Protein AF-A0A2S0RDW8-F1 (afdb_monomer_lite)

Radius of gyration: 22.7 Å; chains: 1; bounding box: 78×57×35 Å

Structure (mmCIF, N/CA/C/O backbone):
data_AF-A0A2S0RDW8-F1
#
_entry.id   AF-A0A2S0RDW8-F1
#
loop_
_atom_site.group_PDB
_atom_site.id
_atom_site.type_symbol
_atom_site.label_atom_id
_atom_site.label_alt_id
_atom_site.label_comp_id
_atom_site.label_asym_id
_atom_site.label_entity_id
_atom_site.label_seq_id
_atom_site.pdbx_PDB_ins_code
_atom_site.Cartn_x
_atom_site.Cartn_y
_atom_site.Cartn_z
_atom_site.occupancy
_atom_site.B_iso_or_equiv
_atom_site.auth_seq_id
_atom_site.auth_comp_id
_atom_site.auth_asym_id
_atom_site.auth_atom_id
_atom_site.pdbx_PDB_model_num
ATOM 1 N N . MET A 1 1 ? -63.487 -43.863 -3.125 1.00 40.06 1 MET A N 1
ATOM 2 C CA . MET A 1 1 ? -62.400 -44.490 -3.911 1.00 40.06 1 MET A CA 1
ATOM 3 C C . MET A 1 1 ? -62.445 -43.999 -5.354 1.00 40.06 1 MET A C 1
ATOM 5 O O . MET A 1 1 ? -63.417 -44.290 -6.035 1.00 40.06 1 MET A O 1
ATOM 9 N N . LYS A 1 2 ? -61.408 -43.279 -5.799 1.00 41.25 2 LYS A N 1
ATOM 10 C CA . LYS A 1 2 ? -60.759 -43.370 -7.124 1.00 41.25 2 LYS A CA 1
ATOM 11 C C . LYS A 1 2 ? -59.489 -42.510 -7.058 1.00 41.25 2 LYS A C 1
ATOM 13 O O . LYS A 1 2 ? -59.548 -41.351 -6.672 1.00 41.25 2 LYS A O 1
ATOM 18 N N . LEU A 1 3 ? -58.357 -43.140 -7.350 1.00 46.59 3 LEU A N 1
ATOM 19 C CA . LEU A 1 3 ? -56.992 -42.616 -7.306 1.00 46.59 3 LEU A CA 1
ATOM 20 C C . LEU A 1 3 ? -56.391 -42.795 -8.711 1.00 46.59 3 LEU A C 1
ATOM 22 O O . LEU A 1 3 ? -56.665 -43.840 -9.307 1.00 46.59 3 LEU A O 1
ATOM 26 N N . LYS A 1 4 ? -55.602 -41.815 -9.192 1.00 46.34 4 LYS A N 1
ATOM 27 C CA . LYS A 1 4 ? -54.439 -41.876 -10.131 1.00 46.34 4 LYS A CA 1
ATOM 28 C C . LYS A 1 4 ? -54.170 -40.448 -10.684 1.00 46.34 4 LYS A C 1
ATOM 30 O O . LYS A 1 4 ? -55.094 -39.876 -11.246 1.00 46.34 4 LYS A O 1
ATOM 35 N N . PHE A 1 5 ? -53.095 -39.740 -10.275 1.00 48.12 5 PHE A N 1
ATOM 36 C CA . PHE A 1 5 ? -51.690 -39.713 -10.800 1.00 48.12 5 PHE A CA 1
ATOM 37 C C . PHE A 1 5 ? -51.611 -39.119 -12.230 1.00 48.12 5 PHE A C 1
ATOM 39 O O . PHE A 1 5 ? -52.385 -39.578 -13.056 1.00 48.12 5 PHE A O 1
ATOM 46 N N . LEU A 1 6 ? -50.765 -38.172 -12.684 1.00 49.72 6 LEU A N 1
ATOM 47 C CA . LEU A 1 6 ? -49.571 -37.354 -12.311 1.00 49.72 6 LEU A CA 1
ATOM 48 C C . LEU A 1 6 ? -49.612 -36.112 -13.263 1.00 49.72 6 LEU A C 1
ATOM 50 O O . LEU A 1 6 ? -50.359 -36.161 -14.233 1.00 49.72 6 LEU A O 1
ATOM 54 N N . LEU A 1 7 ? -48.904 -34.979 -13.150 1.00 49.12 7 LEU A N 1
ATOM 55 C CA . LEU A 1 7 ? -47.468 -34.717 -12.962 1.00 49.12 7 LEU A CA 1
ATOM 56 C C . LEU A 1 7 ? -47.300 -33.175 -12.839 1.00 49.12 7 LEU A C 1
ATOM 58 O O . LEU A 1 7 ? -48.036 -32.452 -13.515 1.00 49.12 7 LEU A O 1
ATOM 62 N N . PRO A 1 8 ? -46.361 -32.640 -12.040 1.00 50.62 8 PRO A N 1
ATOM 63 C CA . PRO A 1 8 ? -46.098 -31.202 -11.998 1.00 50.62 8 PRO A CA 1
ATOM 64 C C . PRO A 1 8 ? -45.204 -30.791 -13.180 1.00 50.62 8 PRO A C 1
ATOM 66 O O . PRO A 1 8 ? -44.075 -31.267 -13.291 1.00 50.62 8 PRO A O 1
ATOM 69 N N . LEU A 1 9 ? -45.672 -29.889 -14.053 1.00 53.06 9 LEU A N 1
ATOM 70 C CA . LEU A 1 9 ? -44.758 -29.147 -14.925 1.00 53.06 9 LEU A CA 1
ATOM 71 C C . LEU A 1 9 ? -44.056 -28.087 -14.078 1.00 53.06 9 LEU A C 1
ATO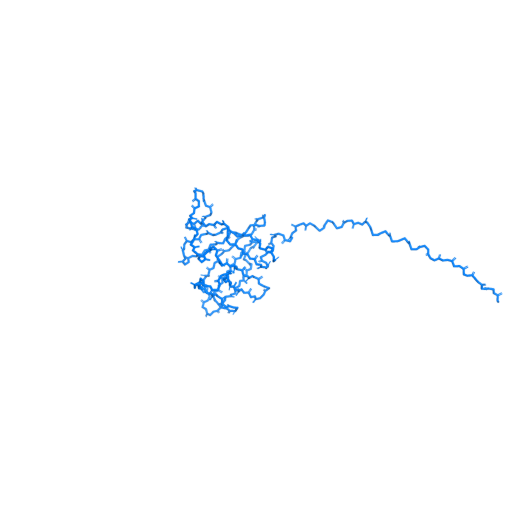M 73 O O . LEU A 1 9 ? -44.610 -27.032 -13.773 1.00 53.06 9 LEU A O 1
ATOM 77 N N . ALA A 1 10 ? -42.824 -28.402 -13.693 1.00 56.78 10 ALA A N 1
ATOM 78 C CA . ALA A 1 10 ? -41.852 -27.420 -13.261 1.00 56.78 10 ALA A CA 1
ATOM 79 C C . ALA A 1 10 ? -41.600 -26.437 -14.414 1.00 56.78 10 ALA A C 1
ATOM 81 O O . ALA A 1 10 ? -40.999 -26.800 -15.422 1.00 56.78 10 ALA A O 1
ATOM 82 N N . ILE A 1 11 ? -42.047 -25.191 -14.259 1.00 57.22 11 ILE A N 1
ATOM 83 C CA . ILE A 1 11 ? -41.504 -24.067 -15.020 1.00 57.22 11 ILE A CA 1
ATOM 84 C C . ILE A 1 11 ? -40.503 -23.384 -14.093 1.00 57.22 11 ILE A C 1
ATOM 86 O O . ILE A 1 11 ? -40.842 -22.506 -13.303 1.00 57.22 11 ILE A O 1
ATOM 90 N N . LEU A 1 12 ? -39.256 -23.850 -14.168 1.00 50.91 12 LEU A N 1
ATOM 91 C CA . LEU A 1 12 ? -38.104 -23.032 -13.820 1.00 50.91 12 LEU A CA 1
ATOM 92 C C . LEU A 1 12 ? -37.999 -21.933 -14.883 1.00 50.91 12 LEU A C 1
ATOM 94 O O . LEU A 1 12 ? -37.484 -22.169 -15.972 1.00 50.91 12 LEU A O 1
ATOM 98 N N . SER A 1 13 ? -38.464 -20.729 -14.562 1.00 49.78 13 SER A N 1
ATOM 99 C CA . SER A 1 13 ? -38.006 -19.509 -15.232 1.00 49.78 13 SER A CA 1
ATOM 100 C C . SER A 1 13 ? -37.021 -18.788 -14.318 1.00 49.78 13 SER A C 1
ATOM 102 O O . SER A 1 13 ? -37.326 -17.757 -13.728 1.00 49.78 13 SER A O 1
ATOM 104 N N . LEU A 1 14 ? -35.818 -19.357 -14.214 1.00 51.97 14 LEU A N 1
ATOM 105 C CA . LEU A 1 14 ? -34.609 -18.598 -13.904 1.00 51.97 14 LEU A CA 1
ATOM 106 C C . LEU A 1 14 ? -34.183 -17.896 -15.195 1.00 51.97 14 LEU A C 1
ATOM 108 O O . LEU A 1 14 ? -33.471 -18.470 -16.008 1.00 51.97 14 LEU A O 1
ATOM 112 N N . CYS A 1 15 ? -34.682 -16.683 -15.409 1.00 52.12 15 CYS A N 1
ATOM 113 C CA . CYS A 1 15 ? -34.087 -15.742 -16.354 1.00 52.12 15 CYS A CA 1
ATOM 114 C C . CYS A 1 15 ? -34.538 -14.321 -16.003 1.00 52.12 15 CYS A C 1
ATOM 116 O O . CYS A 1 15 ? -35.288 -13.676 -16.726 1.00 52.12 15 CYS A O 1
ATOM 118 N N . ALA A 1 16 ? -34.063 -13.833 -14.864 1.00 43.50 16 ALA A N 1
ATOM 119 C CA . ALA A 1 16 ? -33.643 -12.448 -14.786 1.00 43.50 16 ALA A CA 1
ATOM 120 C C . ALA A 1 16 ? -32.145 -12.518 -14.513 1.00 43.50 16 ALA A C 1
ATOM 122 O O . ALA A 1 16 ? -31.724 -12.891 -13.418 1.00 43.50 16 ALA A O 1
ATOM 123 N N . CYS A 1 17 ? -31.363 -12.296 -15.571 1.00 48.53 17 CYS A N 1
ATOM 124 C CA . CYS A 1 17 ? -29.935 -12.071 -15.470 1.00 48.53 17 CYS A CA 1
ATOM 125 C C . CYS A 1 17 ? -29.710 -11.030 -14.381 1.00 48.53 17 CYS A C 1
ATOM 127 O O . CYS A 1 17 ? -30.214 -9.910 -14.469 1.00 48.53 17 CYS A O 1
ATOM 129 N N . SER A 1 18 ? -28.970 -11.454 -13.363 1.00 38.09 18 SER A N 1
ATOM 130 C CA . SER A 1 18 ? -28.094 -10.603 -12.582 1.00 38.09 18 SER A CA 1
ATOM 131 C C . SER A 1 18 ? -27.508 -9.536 -13.515 1.00 38.09 18 SER A C 1
ATOM 133 O O . SER A 1 18 ? -26.684 -9.819 -14.379 1.00 38.09 18 SER A O 1
ATOM 135 N N . SER A 1 19 ? -27.991 -8.305 -13.388 1.00 43.41 19 SER A N 1
ATOM 136 C CA . SER A 1 19 ? -27.090 -7.172 -13.472 1.00 43.41 19 SER A CA 1
ATOM 137 C C . SER A 1 19 ? -26.513 -7.012 -12.068 1.00 43.41 19 SER A C 1
ATOM 139 O O . SER A 1 19 ? -26.881 -6.088 -11.338 1.00 43.41 19 SER A O 1
ATOM 141 N N . GLU A 1 20 ? -25.670 -7.960 -11.647 1.00 39.00 20 GLU A N 1
ATOM 142 C CA . GLU A 1 20 ? -24.609 -7.686 -10.684 1.00 39.00 20 GLU A CA 1
ATOM 143 C C . GLU A 1 20 ? -23.736 -6.648 -11.362 1.00 39.00 20 GLU A C 1
ATOM 145 O O . GLU A 1 20 ? -22.816 -6.931 -12.119 1.00 39.00 20 GLU A O 1
ATOM 150 N N . ASN A 1 21 ? -24.165 -5.409 -11.167 1.00 39.19 21 ASN A N 1
ATOM 151 C CA . ASN A 1 21 ? -23.395 -4.227 -11.424 1.00 39.19 21 ASN A CA 1
ATOM 152 C C . ASN A 1 21 ? -22.002 -4.486 -10.848 1.00 39.19 21 ASN A C 1
ATOM 154 O O . ASN A 1 21 ? -21.888 -4.776 -9.655 1.00 39.19 21 ASN A O 1
ATOM 158 N N . GLU A 1 22 ? -21.004 -4.438 -11.724 1.00 40.59 22 GLU A N 1
ATOM 159 C CA . GLU A 1 22 ? -19.575 -4.689 -11.537 1.00 40.59 22 GLU A CA 1
ATOM 160 C C . GLU A 1 22 ? -18.964 -3.720 -10.506 1.00 40.59 22 GLU A C 1
ATOM 162 O O . GLU A 1 22 ? -18.091 -2.919 -10.799 1.00 40.59 22 GLU A O 1
ATOM 167 N N . LYS A 1 23 ? -19.459 -3.753 -9.267 1.00 42.97 23 LYS A N 1
ATOM 168 C CA . LYS A 1 23 ? -18.941 -3.009 -8.113 1.00 42.97 23 LYS A CA 1
ATOM 169 C C . LYS A 1 23 ? -17.977 -3.843 -7.270 1.00 42.97 23 LYS A C 1
ATOM 171 O O . LYS A 1 23 ? -17.578 -3.411 -6.195 1.00 42.97 23 LYS A O 1
ATOM 176 N N . ALA A 1 24 ? -17.616 -5.035 -7.746 1.00 46.19 24 ALA A N 1
ATOM 177 C CA . ALA A 1 24 ? -16.551 -5.823 -7.141 1.00 46.19 24 ALA A CA 1
ATOM 178 C C . ALA A 1 24 ? -15.171 -5.154 -7.317 1.00 46.19 24 ALA A C 1
ATOM 180 O O . ALA A 1 24 ? -14.306 -5.372 -6.478 1.00 46.19 24 ALA A O 1
ATOM 181 N N . ASP A 1 25 ? -14.993 -4.298 -8.332 1.00 55.69 25 ASP A N 1
ATOM 182 C CA . ASP A 1 25 ? -13.698 -3.676 -8.666 1.00 55.69 25 ASP A CA 1
ATOM 183 C C . ASP A 1 25 ? -13.289 -2.490 -7.772 1.00 55.69 25 ASP A C 1
ATOM 185 O O . ASP A 1 25 ? -12.129 -2.083 -7.800 1.00 55.69 25 ASP A O 1
ATOM 189 N N . ASP A 1 26 ? -14.200 -1.952 -6.955 1.00 64.31 26 ASP A N 1
ATOM 190 C CA . ASP A 1 26 ? -13.905 -0.829 -6.048 1.00 64.31 26 ASP A CA 1
ATOM 191 C C . ASP A 1 26 ? -13.678 -1.278 -4.592 1.00 64.31 26 ASP A C 1
ATOM 193 O O . ASP A 1 26 ? -13.492 -0.451 -3.698 1.00 64.31 26 ASP A O 1
ATOM 197 N N . SER A 1 27 ? -13.709 -2.586 -4.316 1.00 83.62 27 SER A N 1
ATOM 198 C CA . SER A 1 27 ? -13.431 -3.087 -2.971 1.00 83.62 27 SER A CA 1
ATOM 199 C C . SER A 1 27 ? -11.934 -3.040 -2.684 1.00 83.62 27 SER A C 1
ATOM 201 O O . SER A 1 27 ? -11.138 -3.597 -3.426 1.00 83.62 27 SER A O 1
ATOM 203 N N . VAL A 1 28 ? -11.536 -2.453 -1.556 1.00 89.88 28 VAL A N 1
ATOM 204 C CA . VAL A 1 28 ? -10.148 -2.542 -1.068 1.00 89.88 28 VAL A CA 1
ATOM 205 C C . VAL A 1 28 ? -9.743 -3.965 -0.676 1.00 89.88 28 VAL A C 1
ATOM 207 O O . VAL A 1 28 ? -8.555 -4.279 -0.671 1.00 89.88 28 VAL A O 1
ATOM 210 N N . LEU A 1 29 ? -10.708 -4.844 -0.384 1.00 92.25 29 LEU A N 1
ATOM 211 C CA . LEU A 1 29 ? -10.453 -6.189 0.123 1.00 92.25 29 LEU A CA 1
ATOM 212 C C . LEU A 1 29 ? -9.751 -7.076 -0.905 1.00 92.25 29 LEU A C 1
ATOM 214 O O . LEU A 1 29 ? -10.168 -7.172 -2.054 1.00 92.25 29 LEU A O 1
ATOM 218 N N . GLY A 1 30 ? -8.737 -7.811 -0.458 1.00 92.06 30 GLY A N 1
ATOM 219 C CA . GLY A 1 30 ? -7.985 -8.759 -1.271 1.00 92.06 30 GLY A CA 1
ATOM 220 C C . GLY A 1 30 ? -6.505 -8.413 -1.376 1.00 92.06 30 GLY A C 1
ATOM 221 O O . GLY A 1 30 ? -5.952 -7.686 -0.551 1.00 92.06 30 GLY A O 1
ATOM 222 N N . ILE A 1 31 ? -5.854 -8.990 -2.387 1.00 93.81 31 ILE A N 1
ATOM 223 C CA . ILE A 1 31 ? -4.410 -8.874 -2.601 1.00 93.81 31 ILE A CA 1
ATOM 224 C C . ILE A 1 31 ? -4.140 -7.901 -3.747 1.00 93.81 31 ILE A C 1
ATOM 226 O O . ILE A 1 31 ? -4.681 -8.048 -4.847 1.00 93.81 31 ILE A O 1
ATOM 230 N N . TRP A 1 32 ? -3.263 -6.938 -3.494 1.00 95.38 32 TRP A N 1
ATOM 231 C CA . TRP A 1 32 ? -2.872 -5.876 -4.411 1.00 95.38 32 TRP A CA 1
ATOM 232 C C . TRP A 1 32 ? -1.372 -5.923 -4.680 1.00 95.38 32 TRP A C 1
ATOM 234 O O . TRP A 1 32 ? -0.571 -6.125 -3.768 1.00 95.38 32 TRP A O 1
ATOM 244 N N . LYS A 1 33 ? -0.978 -5.710 -5.936 1.00 95.06 33 LYS A N 1
ATOM 245 C CA . LYS A 1 33 ? 0.429 -5.681 -6.347 1.00 95.06 33 LYS A CA 1
ATOM 246 C C . LYS A 1 33 ? 0.771 -4.363 -7.022 1.00 95.06 33 LYS A C 1
ATOM 248 O O . LYS A 1 33 ? -0.001 -3.881 -7.850 1.00 95.06 33 LYS A O 1
ATOM 253 N N . ASN A 1 34 ? 1.950 -3.827 -6.708 1.00 95.38 34 ASN A N 1
ATOM 254 C CA . ASN A 1 34 ? 2.495 -2.641 -7.359 1.00 95.38 34 ASN A CA 1
ATOM 255 C C . ASN A 1 34 ? 2.706 -2.879 -8.863 1.00 95.38 34 ASN A C 1
ATOM 257 O O . ASN A 1 34 ? 3.250 -3.899 -9.289 1.00 95.38 34 ASN A O 1
ATOM 261 N N . THR A 1 35 ? 2.279 -1.912 -9.667 1.00 95.00 35 THR A N 1
ATOM 262 C CA . THR A 1 35 ? 2.390 -1.914 -11.134 1.00 95.00 35 THR A CA 1
ATOM 263 C C . THR A 1 35 ? 3.199 -0.730 -11.656 1.00 95.00 35 THR A C 1
ATOM 265 O O . THR A 1 35 ? 3.836 -0.840 -12.701 1.00 95.00 35 THR A O 1
ATOM 268 N N . ALA A 1 36 ? 3.213 0.380 -10.918 1.00 95.38 36 ALA A N 1
ATOM 269 C CA . ALA A 1 36 ? 4.041 1.549 -11.181 1.00 95.38 36 ALA A CA 1
ATOM 270 C C . ALA A 1 36 ? 4.314 2.308 -9.876 1.00 95.38 36 ALA A C 1
ATOM 272 O O . ALA A 1 36 ? 3.532 2.200 -8.928 1.00 95.38 36 ALA A O 1
ATOM 273 N N . ALA A 1 37 ? 5.383 3.104 -9.862 1.00 96.31 37 ALA A N 1
ATOM 274 C CA . ALA A 1 37 ? 5.724 4.005 -8.769 1.00 96.31 37 ALA A CA 1
ATOM 275 C C . ALA A 1 37 ? 6.014 5.419 -9.286 1.00 96.31 37 ALA A C 1
ATOM 277 O O . ALA A 1 37 ? 6.374 5.613 -10.450 1.00 96.31 37 ALA A O 1
ATOM 278 N N . PHE A 1 38 ? 5.882 6.401 -8.399 1.00 96.56 38 PHE A N 1
ATOM 279 C CA . PHE A 1 38 ? 6.065 7.826 -8.658 1.00 96.56 38 PHE A CA 1
ATOM 280 C C . PHE A 1 38 ? 6.663 8.484 -7.419 1.00 96.56 38 PHE A C 1
ATOM 282 O O . PHE A 1 38 ? 6.235 8.180 -6.307 1.00 96.56 38 PHE A O 1
ATOM 289 N N . ASP A 1 39 ? 7.618 9.391 -7.603 1.00 94.06 39 ASP A N 1
ATOM 290 C CA . ASP A 1 39 ? 8.139 10.187 -6.492 1.00 94.06 39 ASP A CA 1
ATOM 291 C C . ASP A 1 39 ? 7.116 11.270 -6.104 1.00 94.06 39 ASP A C 1
ATOM 293 O O . ASP A 1 39 ? 6.481 11.890 -6.965 1.00 94.06 39 ASP A O 1
ATOM 297 N N . GLY A 1 40 ? 6.952 11.499 -4.805 1.00 93.44 40 GLY A N 1
ATOM 298 C CA . GLY A 1 40 ? 5.970 12.414 -4.237 1.00 93.44 40 GLY A CA 1
ATOM 299 C C . GLY A 1 40 ? 4.581 11.803 -4.030 1.00 93.44 40 GLY A C 1
ATOM 300 O O . GLY A 1 40 ? 4.354 10.593 -4.117 1.00 93.44 40 GLY A O 1
ATOM 301 N N . ASN A 1 41 ? 3.612 12.680 -3.765 1.00 93.31 41 ASN A N 1
ATOM 302 C CA . ASN A 1 41 ? 2.235 12.333 -3.398 1.00 93.31 41 ASN A CA 1
ATOM 303 C C . ASN A 1 41 ? 1.240 12.268 -4.572 1.00 93.31 41 ASN A C 1
ATOM 305 O O . ASN A 1 41 ? 0.030 12.355 -4.353 1.00 93.31 41 ASN A O 1
ATOM 309 N N . GLN A 1 42 ? 1.725 12.161 -5.813 1.00 89.00 42 GLN A N 1
ATOM 310 C CA . GLN A 1 42 ? 0.877 12.088 -7.004 1.00 89.00 42 GLN A CA 1
ATOM 311 C C . GLN A 1 42 ? 1.396 11.078 -8.027 1.00 89.00 42 GLN A C 1
ATOM 313 O O . GLN A 1 42 ? 2.599 10.953 -8.240 1.00 89.00 42 GLN A O 1
ATOM 318 N N . SER A 1 43 ? 0.478 10.429 -8.750 1.00 87.25 43 SER A N 1
ATOM 319 C CA . SER A 1 43 ? 0.821 9.669 -9.953 1.00 87.25 43 SER A CA 1
ATOM 320 C C . SER A 1 43 ? 0.955 10.618 -11.151 1.00 87.25 43 SER A C 1
ATOM 322 O O . SER A 1 43 ? -0.045 11.036 -11.741 1.00 87.25 43 SER A O 1
ATOM 324 N N . THR A 1 44 ? 2.183 10.986 -11.514 1.00 80.00 44 THR A N 1
ATOM 325 C CA . THR A 1 44 ? 2.473 11.879 -12.652 1.00 80.00 44 THR A CA 1
ATOM 326 C C . THR A 1 44 ? 3.310 11.172 -13.715 1.00 80.00 44 THR A C 1
ATOM 328 O O . THR A 1 44 ? 3.956 10.172 -13.453 1.00 80.00 44 THR A O 1
ATOM 331 N N . THR A 1 45 ? 3.307 11.645 -14.960 1.00 75.50 45 THR A N 1
ATOM 332 C CA . THR A 1 45 ? 4.210 11.093 -15.989 1.00 75.50 45 THR A CA 1
ATOM 333 C C . THR A 1 45 ? 5.469 11.965 -16.076 1.00 75.50 45 THR A C 1
ATOM 335 O O . THR A 1 45 ? 5.307 13.183 -16.186 1.00 75.50 45 THR A O 1
ATOM 338 N N . PRO A 1 46 ? 6.700 11.404 -16.095 1.00 75.69 46 PRO A N 1
ATOM 339 C CA . PRO A 1 46 ? 7.052 9.977 -16.120 1.00 75.69 46 PRO A CA 1
ATOM 340 C C . PRO A 1 46 ? 7.142 9.332 -14.723 1.00 75.69 46 PRO A C 1
ATOM 342 O O . PRO A 1 46 ? 7.537 9.981 -13.762 1.00 75.69 46 PRO A O 1
ATOM 345 N N . GLY A 1 47 ? 6.810 8.038 -14.631 1.00 85.88 47 GLY A N 1
ATOM 346 C CA . GLY A 1 47 ? 6.984 7.252 -13.402 1.00 85.88 47 GLY A CA 1
ATOM 347 C C . GLY A 1 47 ? 8.453 7.013 -13.033 1.00 85.88 47 GLY A C 1
ATOM 348 O O . GLY A 1 47 ? 9.350 7.203 -13.857 1.00 85.88 47 GLY A O 1
ATOM 349 N N . THR A 1 48 ? 8.684 6.566 -11.799 1.00 91.62 48 THR A N 1
ATOM 350 C CA . THR A 1 48 ? 10.006 6.189 -11.275 1.00 91.62 48 THR A CA 1
ATOM 351 C C . THR A 1 48 ? 10.192 4.670 -11.289 1.00 91.62 48 THR A C 1
ATOM 353 O O . THR A 1 48 ? 9.224 3.903 -11.324 1.00 91.62 48 THR A O 1
ATOM 356 N N . ALA A 1 49 ? 11.445 4.216 -11.290 1.00 91.81 49 ALA A N 1
ATOM 357 C CA . ALA A 1 49 ? 11.745 2.790 -11.250 1.00 91.81 49 ALA A CA 1
ATOM 358 C C . ALA A 1 49 ? 11.380 2.203 -9.878 1.00 91.81 49 ALA A C 1
ATOM 360 O O . ALA A 1 49 ? 11.712 2.780 -8.840 1.00 91.81 49 ALA A O 1
ATOM 361 N N . MET A 1 50 ? 10.724 1.041 -9.888 1.00 93.25 50 MET A N 1
ATOM 362 C CA . MET A 1 50 ? 10.481 0.273 -8.669 1.00 93.25 50 MET A CA 1
ATOM 363 C C . MET A 1 50 ? 11.731 -0.509 -8.270 1.00 93.25 50 MET A C 1
ATOM 365 O O . MET A 1 50 ? 12.378 -1.119 -9.128 1.00 93.25 50 MET A O 1
ATOM 369 N N . ASP A 1 51 ? 12.051 -0.527 -6.980 1.00 92.25 51 ASP A N 1
ATOM 370 C CA . ASP A 1 51 ? 13.128 -1.350 -6.439 1.00 92.25 51 ASP A CA 1
ATOM 371 C C . ASP A 1 51 ? 12.742 -2.840 -6.359 1.00 92.25 51 ASP A C 1
ATOM 373 O O . ASP A 1 51 ? 11.641 -3.261 -6.732 1.00 92.25 51 ASP A O 1
ATOM 377 N N . ILE A 1 52 ? 13.678 -3.684 -5.914 1.00 91.12 52 ILE A N 1
ATOM 378 C CA . ILE A 1 52 ? 13.437 -5.128 -5.848 1.00 91.12 52 ILE A CA 1
ATOM 379 C C . ILE A 1 52 ? 12.299 -5.489 -4.886 1.00 91.12 52 ILE A C 1
ATOM 381 O O . ILE A 1 52 ? 11.553 -6.423 -5.171 1.00 91.12 52 ILE A O 1
ATOM 385 N N . CYS A 1 53 ? 12.120 -4.760 -3.788 1.00 91.81 53 CYS A N 1
ATOM 386 C CA . CYS A 1 53 ? 11.062 -5.039 -2.829 1.00 91.81 53 CYS A CA 1
ATOM 387 C C . CYS A 1 53 ? 9.712 -4.553 -3.326 1.00 91.81 53 CYS A C 1
ATOM 389 O O . CYS A 1 53 ? 8.747 -5.309 -3.311 1.00 91.81 53 CYS A O 1
ATOM 391 N N . GLU A 1 54 ? 9.650 -3.350 -3.873 1.00 92.69 54 GLU A N 1
ATOM 392 C CA . GLU A 1 54 ? 8.448 -2.790 -4.479 1.00 92.69 54 GLU A CA 1
ATOM 393 C C . GLU A 1 54 ? 7.896 -3.699 -5.589 1.00 92.69 54 GLU A C 1
ATOM 395 O O . GLU A 1 54 ? 6.682 -3.860 -5.700 1.00 92.69 54 GLU A O 1
ATOM 400 N N . ASN A 1 55 ? 8.769 -4.364 -6.357 1.00 91.94 55 ASN A N 1
ATOM 401 C CA . ASN A 1 55 ? 8.378 -5.335 -7.387 1.00 91.94 55 ASN A CA 1
ATOM 402 C C . ASN A 1 55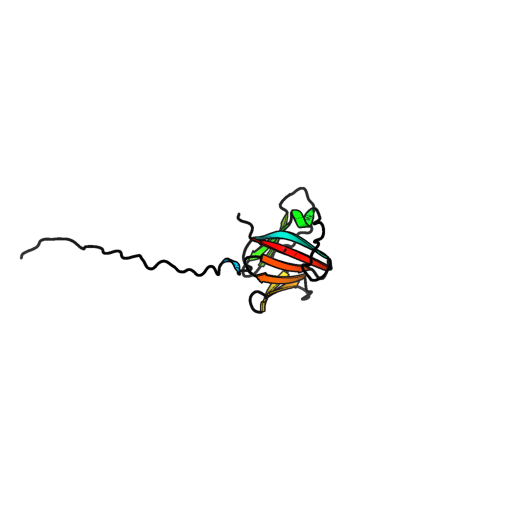 ? 7.894 -6.694 -6.842 1.00 91.94 55 ASN A C 1
ATOM 404 O O . ASN A 1 55 ? 7.173 -7.419 -7.542 1.00 91.94 55 ASN A O 1
ATOM 408 N N . ASN A 1 56 ? 8.324 -7.073 -5.635 1.00 90.88 56 ASN A N 1
ATOM 409 C CA . ASN A 1 56 ? 8.082 -8.398 -5.061 1.00 90.88 56 ASN A CA 1
ATOM 410 C C . ASN A 1 56 ? 7.081 -8.395 -3.903 1.00 90.88 56 ASN A C 1
ATOM 412 O O . ASN A 1 56 ? 6.609 -9.465 -3.532 1.00 90.88 56 ASN A O 1
ATOM 416 N N . ILE A 1 57 ? 6.716 -7.238 -3.358 1.00 92.69 57 ILE A N 1
ATOM 417 C CA . ILE A 1 57 ? 5.717 -7.137 -2.298 1.00 92.69 57 ILE A CA 1
ATOM 418 C C . ILE A 1 57 ? 4.302 -7.177 -2.883 1.00 92.69 57 ILE A C 1
ATOM 420 O O . ILE A 1 57 ? 3.999 -6.549 -3.902 1.00 92.69 57 ILE A O 1
ATOM 424 N N . ARG A 1 58 ? 3.414 -7.889 -2.189 1.00 93.88 58 ARG A N 1
ATOM 425 C CA . ARG A 1 58 ? 1.962 -7.757 -2.322 1.00 93.88 58 ARG A CA 1
ATOM 426 C C . ARG A 1 58 ? 1.378 -7.242 -1.012 1.00 93.88 58 ARG A C 1
ATOM 428 O O . ARG A 1 58 ? 1.855 -7.607 0.060 1.00 93.88 58 ARG A O 1
ATOM 435 N N . LEU A 1 59 ? 0.351 -6.409 -1.105 1.00 95.06 59 LEU A N 1
ATOM 436 C CA . LEU A 1 59 ? -0.381 -5.872 0.037 1.00 95.06 59 LEU A CA 1
ATOM 437 C C . LEU A 1 59 ? -1.714 -6.606 0.168 1.00 95.06 59 LEU A C 1
ATOM 439 O O . LEU A 1 59 ? -2.453 -6.706 -0.811 1.00 95.06 59 LEU A O 1
ATOM 443 N N . ALA A 1 60 ? -2.016 -7.115 1.356 1.00 94.50 60 ALA A N 1
ATOM 444 C CA . ALA A 1 60 ? -3.231 -7.864 1.630 1.00 94.50 60 ALA A CA 1
ATOM 445 C C . ALA A 1 60 ? -4.130 -7.091 2.598 1.00 94.50 60 ALA A C 1
ATOM 447 O O . ALA A 1 60 ? -3.710 -6.698 3.688 1.00 94.50 60 ALA A O 1
ATOM 448 N N . PHE A 1 61 ? -5.378 -6.897 2.184 1.00 94.06 61 PHE A N 1
ATOM 449 C CA . PHE A 1 61 ? -6.396 -6.156 2.916 1.00 94.06 61 PHE A CA 1
ATOM 450 C C . PHE A 1 61 ? -7.555 -7.099 3.235 1.00 94.06 61 PHE A C 1
ATOM 452 O O . PHE A 1 61 ? -8.297 -7.524 2.347 1.00 94.06 61 PHE A O 1
ATOM 459 N N . GLY A 1 62 ? -7.697 -7.455 4.506 1.00 91.69 62 GLY A N 1
ATOM 460 C CA . GLY A 1 62 ? -8.866 -8.156 5.029 1.00 91.69 62 GLY A CA 1
ATOM 461 C C . GLY A 1 62 ? -9.811 -7.195 5.729 1.00 91.69 62 GLY A C 1
ATOM 462 O O . GLY A 1 62 ? -9.444 -6.055 5.975 1.00 91.69 62 GLY A O 1
ATOM 463 N N . ALA A 1 63 ? -11.006 -7.664 6.093 1.00 89.25 63 ALA A N 1
ATOM 464 C CA . ALA A 1 63 ? -12.022 -6.829 6.746 1.00 89.25 63 ALA A CA 1
ATOM 465 C C . ALA A 1 63 ? -11.498 -6.100 7.997 1.00 89.25 63 ALA A C 1
ATOM 467 O O . ALA A 1 63 ? -11.806 -4.929 8.179 1.00 89.25 63 ALA A O 1
ATOM 468 N N . ASP A 1 64 ? -10.666 -6.780 8.791 1.00 85.25 64 ASP A N 1
ATOM 469 C CA . ASP A 1 64 ? -10.149 -6.275 10.070 1.00 85.25 64 ASP A CA 1
ATOM 470 C C . ASP A 1 64 ? -8.614 -6.334 10.158 1.00 85.25 64 ASP A C 1
ATOM 472 O O . ASP A 1 64 ? -8.043 -6.200 11.236 1.00 85.25 64 ASP A O 1
ATOM 476 N N . TYR A 1 65 ? -7.921 -6.594 9.045 1.00 89.19 65 TYR A N 1
ATOM 477 C CA . TYR A 1 65 ? -6.468 -6.760 9.055 1.00 89.19 65 TYR A CA 1
ATOM 478 C C . TYR A 1 65 ? -5.801 -6.191 7.806 1.00 89.19 65 TYR A C 1
ATOM 480 O O . TYR A 1 65 ? -6.381 -6.138 6.719 1.00 89.19 65 TYR A O 1
ATOM 488 N N . PHE A 1 66 ? -4.536 -5.822 7.974 1.00 94.69 66 PHE A N 1
ATOM 489 C CA . PHE A 1 66 ? -3.609 -5.474 6.909 1.00 94.69 66 PHE A CA 1
ATOM 490 C C . PHE A 1 66 ? -2.271 -6.175 7.154 1.00 94.69 66 PHE A C 1
ATOM 492 O O . PHE A 1 66 ? -1.780 -6.194 8.283 1.00 94.69 66 PHE A O 1
ATOM 499 N N . TYR A 1 67 ? -1.684 -6.731 6.097 1.00 95.19 67 TYR A N 1
ATOM 500 C CA . TYR A 1 67 ? -0.317 -7.250 6.098 1.00 95.19 67 TYR A CA 1
ATOM 501 C C . TYR A 1 67 ? 0.297 -7.122 4.698 1.00 95.19 67 TYR A C 1
ATOM 503 O O . TYR A 1 67 ? -0.391 -6.799 3.724 1.00 95.19 67 TYR A O 1
ATOM 511 N N . ASN A 1 68 ? 1.598 -7.379 4.576 1.00 94.31 68 ASN A N 1
ATOM 512 C CA . ASN A 1 68 ? 2.237 -7.533 3.273 1.00 94.31 68 ASN A CA 1
ATOM 513 C C . ASN A 1 68 ? 3.029 -8.849 3.192 1.00 94.31 68 ASN A C 1
ATOM 515 O O . ASN A 1 68 ? 3.373 -9.457 4.202 1.00 94.31 68 ASN A O 1
ATOM 519 N N . GLU A 1 69 ? 3.281 -9.324 1.977 1.00 91.69 69 GLU A N 1
ATOM 520 C CA . GLU A 1 69 ? 4.038 -10.553 1.741 1.00 91.69 69 GLU A CA 1
ATOM 521 C C . GLU A 1 69 ? 5.034 -10.373 0.597 1.00 91.69 69 GLU A C 1
ATOM 523 O O . GLU A 1 69 ? 4.757 -9.665 -0.373 1.00 91.69 69 GLU A O 1
ATOM 528 N N . SER A 1 70 ? 6.192 -11.031 0.698 1.00 90.38 70 SER A N 1
ATOM 529 C CA . SER A 1 70 ? 7.156 -11.106 -0.402 1.00 90.38 70 SER A CA 1
ATOM 530 C C . SER A 1 70 ? 6.858 -12.312 -1.290 1.00 90.38 70 SER A C 1
ATOM 532 O O . SER A 1 70 ? 6.702 -13.436 -0.816 1.00 90.38 70 SER A O 1
ATOM 534 N N . LEU A 1 71 ? 6.860 -12.082 -2.601 1.00 85.00 71 LEU A N 1
ATOM 535 C CA . LEU A 1 71 ? 6.798 -13.102 -3.645 1.00 85.00 71 LEU A CA 1
ATOM 536 C C . LEU A 1 71 ? 8.013 -14.025 -3.678 1.00 85.00 71 LEU A C 1
ATOM 538 O O . LEU A 1 71 ? 7.923 -15.145 -4.180 1.00 85.00 71 LEU A O 1
ATOM 542 N N . ALA A 1 72 ? 9.151 -13.535 -3.200 1.00 83.38 72 ALA A N 1
ATOM 543 C CA . ALA A 1 72 ? 10.429 -14.205 -3.318 1.00 83.38 72 ALA A CA 1
ATOM 544 C C . ALA A 1 72 ? 11.066 -14.303 -1.933 1.00 83.38 72 ALA A C 1
ATOM 546 O O . ALA A 1 72 ? 11.485 -13.301 -1.355 1.00 83.38 72 ALA A O 1
ATOM 547 N N . SER A 1 73 ? 11.173 -15.529 -1.418 1.00 72.56 73 SER A N 1
ATOM 548 C CA . SER A 1 73 ? 11.736 -15.817 -0.091 1.00 72.56 73 SER A CA 1
ATOM 549 C C . SER A 1 73 ? 13.198 -15.388 0.070 1.00 72.56 73 SER A C 1
ATOM 551 O O . SER A 1 73 ? 13.686 -15.287 1.189 1.00 72.56 73 SER A O 1
ATOM 553 N N . GLU A 1 74 ? 13.905 -15.162 -1.038 1.00 79.50 74 GLU A N 1
ATOM 554 C CA . GLU A 1 74 ? 15.313 -14.753 -1.056 1.00 79.50 74 GLU A CA 1
ATOM 555 C C . GLU A 1 74 ? 15.505 -13.230 -1.050 1.00 79.50 74 GLU A C 1
ATOM 557 O O . GLU A 1 74 ? 16.630 -12.764 -0.882 1.00 79.50 74 GLU A O 1
ATOM 562 N N . VAL A 1 75 ? 14.434 -12.444 -1.226 1.00 80.56 75 VAL A N 1
ATOM 563 C CA . VAL A 1 75 ? 14.504 -10.979 -1.196 1.00 80.56 75 VAL A CA 1
ATOM 564 C C . VAL A 1 75 ? 14.118 -10.505 0.209 1.00 80.56 75 VAL A C 1
ATOM 566 O O . VAL A 1 75 ? 12.943 -10.608 0.574 1.00 80.56 75 VAL A O 1
ATOM 569 N N . PRO A 1 76 ? 15.072 -10.003 1.017 1.00 84.62 76 PRO A N 1
ATOM 570 C CA . PRO A 1 76 ? 14.778 -9.501 2.351 1.00 84.62 76 PRO A CA 1
ATOM 571 C C . PRO A 1 76 ? 14.070 -8.151 2.232 1.00 84.62 76 PRO A C 1
ATOM 573 O O . PRO A 1 76 ? 14.709 -7.112 2.088 1.00 84.62 76 PRO A O 1
ATOM 576 N N . CYS A 1 77 ? 12.744 -8.187 2.262 1.00 88.81 77 CYS A N 1
ATOM 577 C CA . CYS A 1 77 ? 11.903 -7.001 2.293 1.00 88.8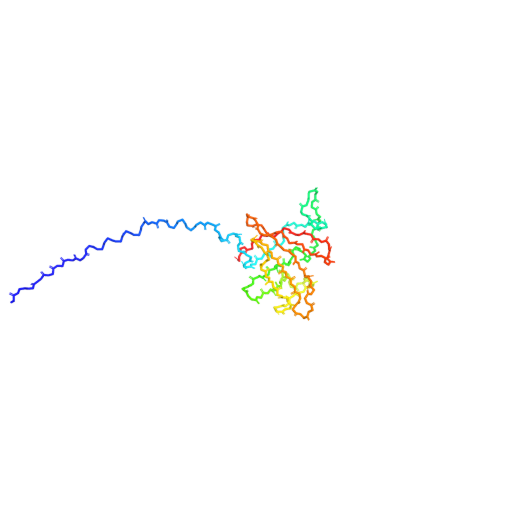1 77 CYS A CA 1
ATOM 578 C C . CYS A 1 77 ? 11.312 -6.797 3.678 1.00 88.81 77 CYS A C 1
ATOM 580 O O . CYS A 1 77 ? 11.058 -7.769 4.390 1.00 88.81 77 CYS A O 1
ATOM 582 N N . ASP A 1 78 ? 11.055 -5.542 4.034 1.00 88.62 78 ASP A N 1
ATOM 583 C CA . ASP A 1 78 ? 10.376 -5.225 5.283 1.00 88.62 78 ASP A CA 1
ATOM 584 C C . ASP A 1 78 ? 8.932 -5.724 5.225 1.00 88.62 78 ASP A C 1
ATOM 586 O O . ASP A 1 78 ? 8.115 -5.269 4.413 1.00 88.62 78 ASP A O 1
ATOM 590 N N . ILE A 1 79 ? 8.641 -6.694 6.094 1.00 91.12 79 ILE A N 1
ATOM 591 C CA . ILE A 1 79 ? 7.329 -7.316 6.187 1.00 91.12 79 ILE A CA 1
ATOM 592 C C . ILE A 1 79 ? 6.537 -6.709 7.338 1.00 91.12 79 ILE A C 1
ATOM 594 O O . ILE A 1 79 ? 7.008 -6.613 8.471 1.00 91.12 79 ILE A O 1
ATOM 598 N N . VAL A 1 80 ? 5.303 -6.340 7.033 1.00 91.56 80 VAL A N 1
ATOM 599 C CA . VAL A 1 80 ? 4.287 -5.922 7.983 1.00 91.56 80 VAL A CA 1
ATOM 600 C C . VAL A 1 80 ? 3.444 -7.135 8.337 1.00 91.56 80 VAL A C 1
ATOM 602 O O . VAL A 1 80 ? 2.803 -7.726 7.470 1.00 91.56 80 VAL A O 1
ATOM 605 N N . THR A 1 81 ? 3.435 -7.491 9.618 1.00 91.12 81 THR A N 1
ATOM 606 C CA . THR A 1 81 ? 2.576 -8.548 10.153 1.00 91.12 81 THR A CA 1
ATOM 607 C C . THR A 1 81 ? 1.147 -8.059 10.367 1.00 91.12 81 THR A C 1
ATOM 609 O O . THR A 1 81 ? 0.903 -6.866 10.544 1.00 91.12 81 THR A O 1
ATOM 612 N N . GLU A 1 82 ? 0.203 -8.998 10.412 1.00 89.19 82 GLU A N 1
ATOM 613 C CA . GLU A 1 82 ? -1.185 -8.704 10.767 1.00 89.19 82 GLU A CA 1
ATOM 614 C C . GLU A 1 82 ? -1.287 -7.948 12.104 1.00 89.19 82 GLU A C 1
ATOM 616 O O . GLU A 1 82 ? -0.539 -8.215 13.049 1.00 89.19 82 GLU A O 1
ATOM 6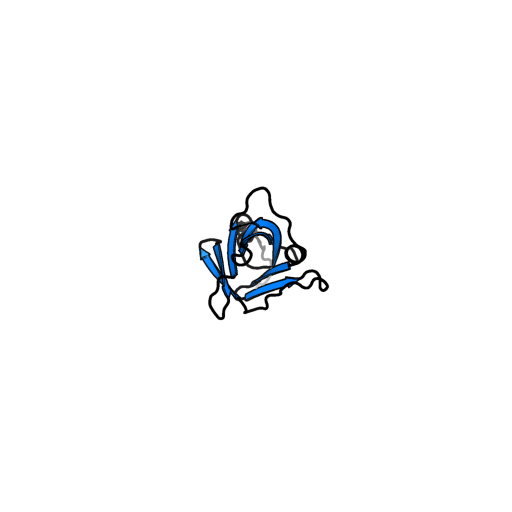21 N N . ASN A 1 83 ? -2.256 -7.034 12.195 1.00 86.12 83 ASN A N 1
ATOM 622 C CA . ASN A 1 83 ? -2.557 -6.201 13.370 1.00 86.12 83 ASN A CA 1
ATOM 623 C C . ASN A 1 83 ? -1.473 -5.178 13.760 1.00 86.12 83 ASN A C 1
ATOM 625 O O . ASN A 1 83 ? -1.600 -4.522 14.791 1.00 86.12 83 ASN A O 1
ATOM 629 N N . THR A 1 84 ? -0.402 -5.016 12.974 1.00 93.69 84 THR A N 1
ATOM 630 C CA . THR A 1 84 ? 0.543 -3.901 13.173 1.00 93.69 84 THR A CA 1
ATOM 631 C C . THR A 1 84 ? -0.077 -2.564 12.758 1.00 93.69 84 THR A C 1
ATOM 633 O O . THR A 1 84 ? 0.200 -1.525 13.362 1.00 93.69 84 THR A O 1
ATOM 636 N N . TYR A 1 85 ? -0.934 -2.596 11.739 1.00 94.88 85 TYR A N 1
ATOM 637 C CA . TYR A 1 85 ? -1.659 -1.434 11.253 1.00 94.88 85 TYR A CA 1
ATOM 638 C C . TYR A 1 85 ? -3.143 -1.751 11.099 1.00 94.88 85 TYR A C 1
ATOM 640 O O . TYR A 1 85 ? -3.526 -2.877 10.772 1.00 94.88 85 TYR A O 1
ATOM 648 N N . GLU A 1 86 ? -3.953 -0.718 11.274 1.00 94.00 86 GLU A N 1
ATOM 649 C CA . GLU A 1 86 ? -5.389 -0.706 11.036 1.00 94.00 86 GLU A CA 1
ATOM 650 C C . GLU A 1 86 ? -5.687 0.190 9.841 1.00 94.00 86 GLU A C 1
ATOM 652 O O . GLU A 1 86 ? -5.179 1.311 9.747 1.00 94.00 86 GLU A O 1
ATOM 657 N N . TRP A 1 87 ? -6.525 -0.296 8.928 1.00 94.19 87 TRP A N 1
ATOM 658 C CA . TRP A 1 87 ? -7.000 0.489 7.799 1.00 94.19 87 TRP A CA 1
ATOM 659 C C . TRP A 1 87 ? -8.485 0.816 7.952 1.00 94.19 87 TRP A C 1
ATOM 661 O O . TRP A 1 87 ? -9.241 0.077 8.577 1.00 94.19 87 TRP A O 1
ATOM 671 N N . SER A 1 88 ? -8.902 1.954 7.407 1.00 93.94 88 SER A N 1
ATOM 672 C CA . SER A 1 88 ? -10.290 2.415 7.469 1.00 93.94 88 SER A CA 1
ATOM 673 C C . SER A 1 88 ? -10.652 3.254 6.248 1.00 93.94 88 SER A C 1
ATOM 675 O O . SER A 1 88 ? -9.787 3.885 5.640 1.00 93.94 88 SER A O 1
ATOM 677 N N . GLU A 1 89 ? -11.934 3.258 5.885 1.00 94.00 89 GLU A N 1
ATOM 678 C CA . GLU A 1 89 ? -12.478 4.132 4.843 1.00 94.00 89 GLU A CA 1
ATOM 679 C C . GLU A 1 89 ? -12.751 5.530 5.423 1.00 94.00 89 GLU A C 1
ATOM 681 O O . GLU A 1 89 ? -13.475 5.677 6.409 1.00 94.00 89 GLU A O 1
ATOM 686 N N . THR A 1 90 ? -12.168 6.566 4.820 1.00 94.56 90 THR A N 1
ATOM 687 C CA . THR A 1 90 ? -12.303 7.974 5.244 1.00 94.56 90 THR A CA 1
ATOM 688 C C . THR A 1 90 ? -13.203 8.794 4.320 1.00 94.56 90 THR A C 1
ATOM 690 O O . THR A 1 90 ? -13.628 9.898 4.663 1.00 94.56 90 THR A O 1
ATOM 693 N N . GLY A 1 91 ? -13.541 8.237 3.161 1.00 92.31 91 GLY A N 1
ATOM 694 C CA . GLY A 1 91 ? -14.486 8.766 2.189 1.00 92.31 91 GLY A CA 1
ATOM 695 C C . GLY A 1 91 ? -14.747 7.721 1.104 1.00 92.31 91 GLY A C 1
ATOM 696 O O . GLY A 1 91 ? -14.094 6.683 1.115 1.00 92.31 91 GLY A O 1
ATOM 697 N N . PRO A 1 92 ? -15.666 7.973 0.158 1.00 90.38 92 PRO A N 1
ATOM 698 C CA . PRO A 1 92 ? -15.994 6.998 -0.878 1.00 90.38 92 PRO A CA 1
ATOM 699 C C . PRO A 1 92 ? -14.746 6.531 -1.635 1.00 90.38 92 PRO A C 1
ATOM 701 O O . PRO A 1 92 ? -14.077 7.347 -2.273 1.00 90.38 92 PRO A O 1
ATOM 704 N N . ASN A 1 93 ? -14.447 5.233 -1.545 1.00 90.69 93 ASN A N 1
ATOM 705 C CA . ASN A 1 93 ? -13.266 4.597 -2.138 1.00 90.69 93 ASN A CA 1
ATOM 706 C C . ASN A 1 93 ? -11.926 5.232 -1.705 1.00 90.69 93 ASN A C 1
ATOM 708 O O . ASN A 1 93 ? -10.932 5.124 -2.427 1.00 90.69 93 ASN A O 1
ATOM 712 N N . ALA A 1 94 ? -11.888 5.919 -0.562 1.00 94.56 94 ALA A N 1
ATOM 713 C CA . ALA A 1 94 ? -10.706 6.564 -0.003 1.00 94.56 94 ALA A CA 1
ATOM 714 C C . ALA A 1 94 ? -10.397 5.972 1.373 1.00 94.56 94 ALA A C 1
ATOM 716 O O . ALA A 1 94 ? -11.269 5.890 2.237 1.00 94.56 94 ALA A O 1
ATOM 717 N N . TYR A 1 95 ? -9.146 5.578 1.578 1.00 95.75 95 TYR A N 1
ATOM 718 C CA . TYR A 1 95 ? -8.716 4.788 2.721 1.00 95.75 95 TYR A CA 1
ATOM 719 C C . TYR A 1 95 ? -7.473 5.380 3.373 1.00 95.75 95 TYR A C 1
ATOM 721 O O . TYR A 1 95 ? -6.603 5.951 2.710 1.00 95.75 95 TYR A O 1
ATOM 729 N N . GLU A 1 96 ? -7.359 5.185 4.679 1.00 97.12 96 GLU A N 1
ATOM 730 C CA . GLU A 1 96 ? -6.140 5.436 5.438 1.00 97.12 96 GLU A CA 1
ATOM 731 C C . GLU A 1 96 ? -5.736 4.179 6.190 1.00 97.12 96 GLU A C 1
ATOM 733 O O . GLU A 1 96 ? -6.591 3.462 6.703 1.00 97.12 96 GLU A O 1
ATOM 738 N N . CYS A 1 97 ? -4.432 3.946 6.293 1.00 96.56 97 CYS A N 1
ATOM 739 C CA . CYS A 1 97 ? -3.861 2.906 7.133 1.00 96.56 97 CYS A CA 1
ATOM 740 C C . CYS A 1 97 ? -2.908 3.536 8.135 1.00 96.56 97 CYS A C 1
ATOM 742 O O . CYS A 1 97 ? -2.047 4.342 7.769 1.00 96.56 97 CYS A O 1
ATOM 744 N N . ARG A 1 98 ? -3.097 3.211 9.410 1.00 97.06 98 ARG A N 1
ATOM 745 C CA . ARG A 1 98 ? -2.410 3.830 10.541 1.00 97.06 98 ARG A CA 1
ATOM 746 C C . ARG A 1 98 ? -1.881 2.761 11.474 1.00 97.06 98 ARG A C 1
ATOM 748 O O . ARG A 1 98 ? -2.455 1.686 11.597 1.00 97.06 98 ARG A O 1
ATOM 755 N N . HIS A 1 99 ? -0.759 3.047 12.112 1.00 96.00 99 HIS A N 1
ATOM 756 C CA . HIS A 1 99 ? -0.146 2.126 13.054 1.00 96.00 99 HIS A CA 1
ATOM 757 C C . HIS A 1 99 ? -1.001 2.028 14.324 1.00 96.00 99 HIS A C 1
ATOM 759 O O . HIS A 1 99 ? -1.326 3.051 14.931 1.00 96.00 99 HIS A O 1
ATOM 765 N N . SER A 1 100 ? -1.348 0.808 14.744 1.00 94.06 100 SER A N 1
ATOM 766 C CA . SER A 1 100 ? -2.304 0.579 15.841 1.00 94.06 100 SER A CA 1
ATOM 767 C C . SER A 1 100 ? -1.812 1.092 17.202 1.00 94.06 100 SER A C 1
ATOM 769 O O . SER A 1 100 ? -2.611 1.395 18.085 1.00 94.06 100 SER A O 1
ATOM 771 N N . GLY A 1 101 ? -0.493 1.201 17.399 1.00 93.31 101 GLY A N 1
ATOM 772 C CA . GLY A 1 101 ? 0.091 1.583 18.691 1.00 93.31 101 GLY A CA 1
ATOM 773 C C . GLY A 1 101 ? 0.146 3.089 18.970 1.00 93.31 101 GLY A C 1
ATOM 774 O O . GLY A 1 101 ? 0.088 3.497 20.129 1.00 93.31 101 GLY A O 1
ATOM 775 N N . ASP A 1 102 ? 0.291 3.917 17.936 1.00 95.88 102 ASP A N 1
ATOM 776 C CA . ASP A 1 102 ? 0.572 5.357 18.071 1.00 95.88 102 ASP A CA 1
ATOM 777 C C . ASP A 1 102 ? -0.177 6.239 17.055 1.00 95.88 102 ASP A C 1
ATOM 779 O O . ASP A 1 102 ? -0.017 7.460 17.059 1.00 95.88 102 ASP A O 1
ATOM 783 N N . ASN A 1 103 ? -1.028 5.635 16.218 1.00 95.12 103 ASN A N 1
ATOM 784 C CA . ASN A 1 103 ? -1.843 6.296 15.201 1.00 95.12 103 ASN A CA 1
ATOM 785 C C . ASN A 1 103 ? -1.042 7.008 14.086 1.00 95.12 103 ASN A C 1
ATOM 787 O O . ASN A 1 103 ? -1.593 7.831 13.339 1.00 95.12 103 ASN A O 1
ATOM 791 N N . THR A 1 104 ? 0.251 6.693 13.944 1.00 96.88 104 THR A N 1
ATOM 792 C CA . THR A 1 104 ? 1.097 7.224 12.869 1.00 96.88 104 THR A CA 1
ATOM 793 C C . THR A 1 104 ? 0.566 6.766 11.508 1.00 96.88 104 THR A C 1
ATOM 795 O O . THR A 1 104 ? 0.268 5.588 11.312 1.00 96.88 104 THR A O 1
ATOM 798 N N . LEU A 1 105 ? 0.428 7.696 10.556 1.00 96.81 105 LEU A N 1
ATOM 799 C CA . LEU A 1 105 ? -0.047 7.395 9.202 1.00 96.81 105 LEU A CA 1
ATOM 800 C C . LEU A 1 105 ? 0.979 6.538 8.451 1.00 96.81 105 LEU A C 1
ATOM 802 O O . LEU A 1 105 ? 2.131 6.941 8.315 1.00 96.81 105 LEU A O 1
ATOM 806 N N . TYR A 1 106 ? 0.535 5.393 7.938 1.00 96.00 106 TYR A N 1
ATOM 807 C CA . TYR A 1 106 ? 1.343 4.488 7.127 1.00 96.00 106 TYR A CA 1
ATOM 808 C C . TYR A 1 106 ? 1.130 4.724 5.634 1.00 96.00 106 TYR A C 1
ATOM 810 O O . TYR A 1 106 ? 2.095 4.914 4.900 1.00 96.00 106 TYR A O 1
ATOM 818 N N . PHE A 1 107 ? -0.127 4.783 5.186 1.00 97.19 107 PHE A N 1
ATOM 819 C CA . PHE A 1 107 ? -0.468 5.216 3.832 1.00 97.19 107 PHE A CA 1
ATOM 820 C C . PHE A 1 107 ? -1.859 5.831 3.746 1.00 97.19 107 PHE A C 1
ATOM 822 O O . PHE A 1 107 ? -2.728 5.581 4.584 1.00 97.19 107 PHE A O 1
ATOM 829 N N . THR A 1 108 ? -2.076 6.576 2.669 1.00 97.69 108 THR A N 1
ATOM 830 C CA . THR A 1 108 ? -3.408 6.882 2.139 1.00 97.69 108 THR A CA 1
ATOM 831 C C . THR A 1 108 ? -3.604 6.124 0.831 1.00 97.69 108 THR A C 1
ATOM 833 O O . THR A 1 108 ? -2.634 5.857 0.119 1.00 97.69 108 THR A O 1
ATOM 836 N N . ALA A 1 109 ? -4.838 5.754 0.505 1.00 96.88 109 ALA A N 1
ATOM 837 C CA . ALA A 1 109 ? -5.148 5.090 -0.753 1.00 96.88 109 ALA A CA 1
ATOM 838 C C . ALA A 1 109 ? -6.492 5.542 -1.328 1.00 96.88 109 ALA A C 1
ATOM 840 O O . ALA A 1 109 ? -7.416 5.856 -0.582 1.00 96.88 109 ALA A O 1
ATOM 841 N N . THR A 1 110 ? -6.617 5.541 -2.651 1.00 95.69 110 THR A N 1
ATOM 842 C CA . THR A 1 110 ? -7.895 5.692 -3.356 1.00 95.69 110 THR A CA 1
ATOM 843 C C . THR A 1 110 ? -8.068 4.587 -4.385 1.00 95.69 110 THR A C 1
ATOM 845 O O . THR A 1 110 ? -7.089 4.174 -5.002 1.00 95.69 110 THR A O 1
ATOM 848 N N . ILE A 1 111 ? -9.296 4.106 -4.581 1.00 93.94 111 ILE A N 1
ATOM 849 C CA . ILE A 1 111 ? -9.610 3.071 -5.575 1.00 93.94 111 ILE A CA 1
ATOM 850 C C . ILE A 1 111 ? -10.566 3.635 -6.619 1.00 93.94 111 ILE A C 1
ATOM 852 O O . ILE A 1 111 ? -11.642 4.142 -6.300 1.00 93.94 111 ILE A O 1
ATOM 856 N N . MET A 1 112 ? -10.147 3.571 -7.878 1.00 91.25 112 MET A N 1
ATOM 857 C CA . MET A 1 112 ? -10.951 3.980 -9.023 1.00 91.25 112 MET A CA 1
ATOM 858 C C . MET A 1 112 ? -10.684 3.036 -10.192 1.00 91.25 112 MET A C 1
ATOM 860 O O . MET A 1 112 ? -9.524 2.780 -10.527 1.00 91.25 112 MET A O 1
ATOM 864 N N . ASP A 1 113 ? -11.748 2.532 -10.817 1.00 88.56 113 ASP A N 1
ATOM 865 C CA . ASP A 1 113 ? -11.684 1.702 -12.028 1.00 88.56 113 ASP A CA 1
ATOM 866 C C . ASP A 1 113 ? -10.718 0.502 -11.871 1.00 88.56 113 ASP A C 1
ATOM 868 O O . ASP A 1 113 ? -9.825 0.251 -12.700 1.00 88.56 113 ASP A O 1
ATOM 872 N N . GLY A 1 114 ? -10.827 -0.195 -10.732 1.00 89.00 114 GLY A N 1
ATOM 873 C CA . GLY A 1 114 ? -9.993 -1.354 -10.394 1.00 89.00 114 GLY A CA 1
ATOM 874 C C . GLY A 1 114 ? -8.506 -1.034 -10.202 1.00 89.00 114 GLY A C 1
ATOM 875 O O . GLY A 1 114 ? -7.661 -1.925 -10.335 1.00 89.00 114 GLY A O 1
ATOM 876 N N . THR A 1 115 ? -8.152 0.235 -9.973 1.00 93.19 115 THR A N 1
ATOM 877 C CA . THR A 1 115 ? -6.784 0.692 -9.688 1.00 93.19 115 THR A CA 1
ATOM 878 C C . THR A 1 115 ? -6.738 1.348 -8.324 1.00 93.19 115 THR A C 1
ATOM 880 O O . THR A 1 115 ? -7.459 2.311 -8.077 1.00 93.19 115 THR A O 1
ATOM 883 N N . MET A 1 116 ? -5.835 0.884 -7.469 1.00 95.62 116 MET A N 1
ATOM 884 C CA . MET A 1 116 ? -5.528 1.559 -6.217 1.00 95.62 116 MET A CA 1
ATOM 885 C C . MET A 1 116 ? -4.361 2.523 -6.434 1.00 95.62 116 MET A C 1
ATOM 887 O O . MET A 1 116 ? -3.300 2.118 -6.902 1.00 95.62 116 MET A O 1
ATOM 891 N N . THR A 1 117 ? -4.537 3.789 -6.072 1.00 96.88 117 THR A N 1
ATOM 892 C CA . THR A 1 117 ? -3.449 4.765 -5.943 1.00 96.88 117 THR A CA 1
ATOM 893 C C . THR A 1 117 ? -3.1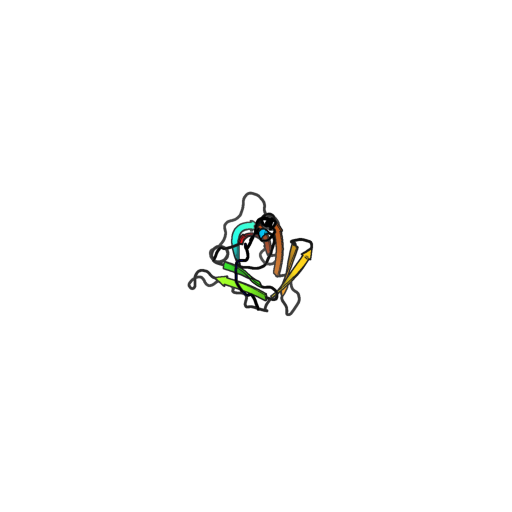04 4.883 -4.468 1.00 96.88 117 THR A C 1
ATOM 895 O O . THR A 1 117 ? -3.946 5.323 -3.695 1.00 96.88 117 THR A O 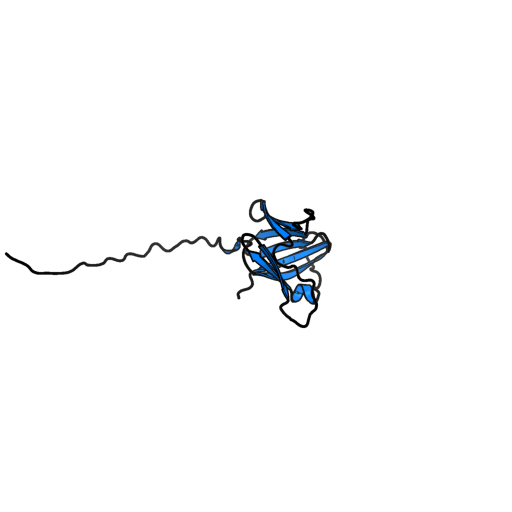1
ATOM 898 N N . LEU A 1 118 ? -1.900 4.477 -4.065 1.00 97.38 118 LEU A N 1
ATOM 899 C CA . LEU A 1 118 ? -1.470 4.427 -2.665 1.00 97.38 118 LEU A CA 1
ATOM 900 C C . LEU A 1 118 ? -0.262 5.337 -2.448 1.00 97.38 118 LEU A C 1
ATOM 902 O O . LEU A 1 118 ? 0.756 5.164 -3.111 1.00 97.38 118 LEU A O 1
ATOM 906 N N . TYR A 1 119 ? -0.342 6.270 -1.501 1.00 97.81 119 TYR A N 1
ATOM 907 C CA . TYR A 1 119 ? 0.766 7.147 -1.119 1.00 97.81 119 TYR A CA 1
ATOM 908 C C . TYR A 1 119 ? 1.368 6.739 0.226 1.00 97.81 119 TYR A C 1
ATOM 910 O O . TYR A 1 119 ? 0.650 6.589 1.214 1.00 97.81 119 TYR A O 1
ATOM 918 N N . ARG A 1 120 ? 2.696 6.600 0.257 1.00 96.06 120 ARG A N 1
ATOM 919 C CA . ARG A 1 120 ? 3.532 6.319 1.430 1.00 96.06 120 ARG A CA 1
ATOM 920 C C . ARG A 1 120 ? 4.267 7.594 1.864 1.00 96.06 120 ARG A C 1
ATOM 922 O O . ARG A 1 120 ? 5.259 7.946 1.224 1.00 96.06 120 ARG A O 1
ATOM 929 N N . PRO A 1 121 ? 3.814 8.294 2.925 1.00 95.75 121 PRO A N 1
ATOM 930 C CA . PRO A 1 121 ? 4.425 9.551 3.363 1.00 95.75 121 PRO A CA 1
ATOM 931 C C . PRO A 1 121 ? 5.861 9.401 3.875 1.00 95.75 121 PRO A C 1
ATOM 933 O O . PRO A 1 121 ? 6.657 10.323 3.750 1.00 95.75 121 PRO A O 1
ATOM 936 N N . ASP A 1 122 ? 6.193 8.245 4.449 1.00 94.31 122 ASP A N 1
ATOM 937 C CA . ASP A 1 122 ? 7.528 7.915 4.958 1.00 94.31 122 ASP A CA 1
ATOM 938 C C . ASP A 1 122 ? 8.573 7.781 3.844 1.00 94.31 122 ASP A C 1
ATOM 940 O O . ASP A 1 122 ? 9.736 8.129 4.036 1.00 94.31 122 ASP A O 1
ATOM 944 N N . LEU A 1 123 ? 8.140 7.303 2.677 1.00 93.25 123 LEU A N 1
ATOM 945 C CA . LEU A 1 123 ? 8.975 7.131 1.488 1.00 93.25 123 LEU A CA 1
ATOM 946 C C . LEU A 1 123 ? 8.869 8.308 0.513 1.00 93.25 123 LEU A C 1
ATOM 948 O O . LEU A 1 123 ? 9.603 8.344 -0.470 1.00 93.25 123 LEU A O 1
ATOM 952 N N . ASP A 1 124 ? 7.928 9.221 0.765 1.00 95.00 124 ASP A N 1
ATOM 953 C CA . ASP A 1 124 ? 7.440 10.224 -0.181 1.00 95.00 124 ASP A CA 1
ATOM 954 C C . ASP A 1 124 ? 7.225 9.636 -1.585 1.00 95.00 124 ASP A C 1
ATOM 956 O O . ASP A 1 124 ? 7.787 10.101 -2.576 1.00 95.00 124 ASP A O 1
ATOM 960 N N . LYS A 1 125 ? 6.445 8.549 -1.657 1.00 95.44 125 LYS A N 1
ATOM 961 C CA . LYS A 1 125 ? 6.265 7.773 -2.891 1.00 95.44 125 LYS A CA 1
ATOM 962 C C . LYS A 1 125 ? 4.821 7.341 -3.090 1.00 95.44 125 LYS A C 1
ATOM 964 O O . LYS A 1 125 ? 4.158 6.903 -2.150 1.00 95.44 125 LYS A O 1
ATOM 969 N N . THR A 1 126 ? 4.346 7.425 -4.327 1.00 97.38 126 THR A N 1
ATOM 970 C CA . THR A 1 126 ? 3.017 6.968 -4.746 1.00 97.38 126 THR A CA 1
ATOM 971 C C . THR A 1 126 ? 3.136 5.724 -5.616 1.00 97.38 126 THR A C 1
ATOM 973 O O . THR A 1 126 ? 3.985 5.656 -6.500 1.00 97.38 126 THR A O 1
ATOM 976 N N . TYR A 1 127 ? 2.251 4.756 -5.409 1.00 97.00 127 TYR A N 1
ATOM 977 C CA . TYR A 1 127 ? 2.182 3.506 -6.155 1.00 97.00 127 TYR A CA 1
ATOM 978 C C . TYR A 1 127 ? 0.825 3.363 -6.830 1.00 97.00 127 TYR A C 1
ATOM 980 O O . TYR A 1 127 ? -0.202 3.744 -6.268 1.00 97.00 127 TYR A O 1
ATOM 988 N N . LEU A 1 128 ? 0.819 2.764 -8.017 1.00 96.25 128 LEU A N 1
ATOM 989 C CA . LEU A 1 128 ? -0.395 2.226 -8.622 1.00 96.25 128 LEU A CA 1
ATOM 990 C C . LEU A 1 128 ? -0.416 0.723 -8.410 1.00 96.25 128 LEU A C 1
ATOM 992 O O . LEU A 1 128 ? 0.526 0.030 -8.805 1.00 96.25 128 LEU A O 1
ATOM 996 N N . LEU A 1 129 ? -1.493 0.216 -7.828 1.00 96.06 129 LEU A N 1
ATOM 997 C CA . LEU A 1 129 ? -1.689 -1.197 -7.573 1.00 96.06 129 LEU A CA 1
ATOM 998 C C . LEU A 1 129 ? -2.907 -1.722 -8.325 1.00 96.06 129 LEU A C 1
ATOM 1000 O O . LEU A 1 129 ? -3.881 -1.009 -8.574 1.00 96.06 129 LEU A O 1
ATOM 1004 N N . ARG A 1 130 ? -2.849 -3.008 -8.658 1.00 94.12 130 ARG A N 1
ATOM 1005 C CA . ARG A 1 130 ? -3.963 -3.772 -9.223 1.00 94.12 130 ARG A CA 1
ATOM 1006 C C . ARG A 1 130 ? -4.210 -5.015 -8.384 1.00 94.12 130 ARG A C 1
ATOM 1008 O O . ARG A 1 130 ? -3.265 -5.556 -7.795 1.00 94.12 130 ARG A O 1
ATOM 1015 N N . HIS A 1 131 ? -5.455 -5.483 -8.372 1.00 91.19 131 HIS A N 1
ATOM 1016 C CA . HIS A 1 131 ? -5.768 -6.792 -7.821 1.00 91.19 131 HIS A CA 1
ATOM 1017 C C . HIS A 1 131 ? -4.913 -7.870 -8.483 1.00 91.19 131 HIS A C 1
ATOM 1019 O O . HIS A 1 131 ? -4.751 -7.910 -9.705 1.00 91.19 131 HIS A O 1
ATOM 1025 N N . THR A 1 132 ? -4.355 -8.747 -7.658 1.00 79.69 132 THR A N 1
ATOM 1026 C CA . THR A 1 132 ? -3.663 -9.941 -8.135 1.00 79.69 132 THR A CA 1
ATOM 1027 C C . THR A 1 132 ? -4.678 -11.073 -8.201 1.00 79.69 132 THR A C 1
ATOM 1029 O O . THR A 1 132 ? -5.302 -11.396 -7.194 1.00 79.69 132 THR A O 1
ATOM 1032 N N . ALA A 1 133 ? -4.855 -11.674 -9.377 1.00 64.06 133 ALA A N 1
ATOM 1033 C CA . ALA A 1 133 ? -5.537 -12.959 -9.463 1.00 64.06 133 ALA A CA 1
ATOM 1034 C C . ALA A 1 133 ? -4.645 -14.014 -8.789 1.00 64.06 133 ALA A C 1
ATOM 1036 O O . ALA A 1 133 ? -3.461 -14.105 -9.123 1.00 64.06 133 ALA A O 1
ATOM 1037 N N . ASN A 1 134 ? -5.207 -14.739 -7.819 1.00 45.12 134 ASN A N 1
ATOM 1038 C CA . ASN A 1 134 ? -4.539 -15.859 -7.146 1.00 45.12 134 ASN A CA 1
ATOM 1039 C C . ASN A 1 134 ? -4.101 -16.947 -8.130 1.00 45.12 134 ASN A C 1
ATOM 1041 O O . ASN A 1 134 ? -4.878 -17.239 -9.069 1.00 45.12 134 ASN A O 1
#

Sequence (134 aa):
MKLKFLLPLAILSLCACSSENEKADDSVLGIWKNTAAFDGNQSTTPGTAMDICENNIRLAFGADYFYNESLASEVPCDIVTENTYEWSETGPNAYECRHSGDNTLYFTATIMDGTMTLYRPDLDKTYLLRHTAN

Foldseek 3Di:
DDDDDDDDPDDPPPDPDDPPPPPVLLDPAAKKAFDFKAAADDDDPPTDDDDPQSRFKIWHDDPFWTWIDGNDPPDDDDTDDILQWGKDAPDRQKIWIAGPPPRHTQWIWGGDPQWIWIAGPVRSMITIIHHDDD

Secondary structure (DSSP, 8-state):
---------------------S-GGG---EEEEEEEEEESSS--SSPBPP-HHHHHEEEEEETTEEEEEES-TTS---PPPTTSEEEEEEETTEEEEEETTT--EEEEEEEETTEEEEEETTTTEEEEEEEPP-

Organism: NCBI:txid2162713

pLDDT: mean 82.92, std 18.59, range [38.09, 97.81]